Protein AF-A0A2Z2IZQ2-F1 (afdb_monomer)

Nearest PDB structures (foldseek):
  7sn9-assembly1_A  TM=4.976E-01  e=4.467E+00  Sinorhizobium meliloti
  5xu0-assembly1_B-2  TM=4.349E-01  e=6.064E+00  Streptococcus pneumoniae
  5xu0-assembly1_A-2  TM=3.300E-01  e=3.953E+00  Streptococcus pneumoniae

Structure (mmCIF, N/CA/C/O backbone):
data_AF-A0A2Z2IZQ2-F1
#
_entry.id   AF-A0A2Z2IZQ2-F1
#
loop_
_atom_site.group_PDB
_atom_site.id
_atom_site.type_symbol
_atom_site.label_atom_id
_a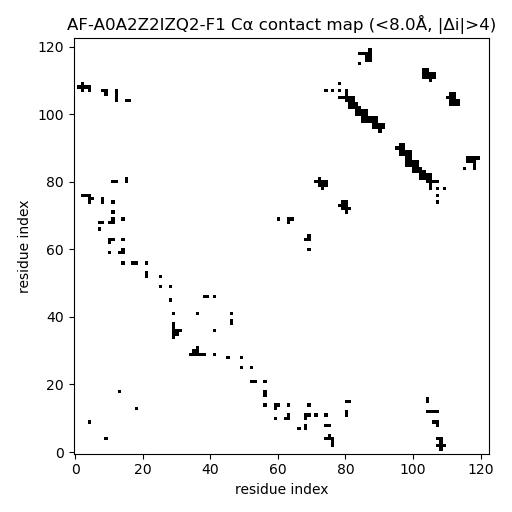tom_site.label_alt_id
_atom_site.label_comp_id
_atom_site.label_asym_id
_atom_site.label_entity_id
_atom_site.label_seq_id
_atom_site.pdbx_PDB_ins_code
_atom_site.Cartn_x
_atom_site.Cartn_y
_atom_site.Cartn_z
_atom_site.occupancy
_atom_site.B_iso_or_equiv
_atom_site.auth_seq_id
_atom_site.auth_comp_id
_atom_site.auth_asym_id
_atom_site.auth_atom_id
_atom_site.pdbx_PDB_model_num
ATOM 1 N N . MET A 1 1 ? 22.914 -15.350 2.137 1.00 49.31 1 MET A N 1
ATOM 2 C CA . MET A 1 1 ? 23.231 -14.846 0.784 1.00 49.31 1 MET A CA 1
ATOM 3 C C . MET A 1 1 ? 22.078 -13.930 0.399 1.00 49.31 1 MET A C 1
ATOM 5 O O . MET A 1 1 ? 20.958 -14.418 0.385 1.00 49.31 1 MET A O 1
ATOM 9 N N . GLN A 1 2 ? 22.289 -12.617 0.252 1.00 61.09 2 GLN A N 1
ATOM 10 C CA . GLN A 1 2 ? 21.195 -11.712 -0.138 1.00 61.09 2 GLN A CA 1
ATOM 11 C C . GLN A 1 2 ? 20.736 -12.079 -1.552 1.00 61.09 2 GLN A C 1
ATOM 13 O O . GLN A 1 2 ? 21.575 -12.257 -2.439 1.00 61.09 2 GLN A O 1
ATOM 18 N N . ALA A 1 3 ? 19.429 -12.246 -1.747 1.00 74.88 3 ALA A N 1
ATOM 19 C CA . ALA A 1 3 ? 18.888 -12.493 -3.072 1.00 74.88 3 ALA A CA 1
ATOM 20 C C . ALA A 1 3 ? 19.156 -11.270 -3.954 1.00 74.88 3 ALA A C 1
ATOM 22 O O . ALA A 1 3 ? 18.912 -10.138 -3.539 1.00 74.88 3 ALA A O 1
ATOM 23 N N . LYS A 1 4 ? 19.686 -11.494 -5.158 1.00 86.69 4 LYS A N 1
ATOM 24 C CA . LYS A 1 4 ? 19.774 -10.434 -6.163 1.00 86.69 4 LYS A CA 1
ATOM 25 C C . LYS A 1 4 ? 18.366 -10.190 -6.700 1.00 86.69 4 LYS A C 1
ATOM 27 O O . LYS A 1 4 ? 17.674 -11.150 -7.027 1.00 86.69 4 LYS A O 1
ATOM 32 N N . TYR A 1 5 ? 17.959 -8.932 -6.760 1.00 89.06 5 TYR A N 1
ATOM 33 C CA . TYR A 1 5 ? 16.684 -8.497 -7.322 1.00 89.06 5 TYR A CA 1
ATOM 34 C C . TYR A 1 5 ? 16.906 -7.221 -8.138 1.00 89.06 5 TYR A C 1
ATOM 36 O O . TYR A 1 5 ? 17.924 -6.540 -7.969 1.00 89.06 5 TYR A O 1
ATOM 44 N N . LEU A 1 6 ? 15.996 -6.943 -9.065 1.00 90.81 6 LEU A N 1
ATOM 45 C CA . LEU A 1 6 ? 16.073 -5.792 -9.957 1.00 90.81 6 LEU A CA 1
ATOM 46 C C . LEU A 1 6 ? 15.454 -4.547 -9.297 1.00 90.81 6 LEU A C 1
ATOM 48 O O . LEU A 1 6 ? 14.616 -4.688 -8.404 1.00 90.81 6 LEU A O 1
ATOM 52 N N . PRO A 1 7 ? 15.813 -3.321 -9.716 1.00 90.44 7 PRO A N 1
ATOM 53 C CA . PRO A 1 7 ? 15.187 -2.103 -9.194 1.00 90.44 7 PRO A CA 1
ATOM 54 C C . PRO A 1 7 ? 13.653 -2.106 -9.302 1.00 90.44 7 PRO A C 1
ATOM 56 O O . PRO A 1 7 ? 12.961 -1.624 -8.406 1.00 90.44 7 PRO A O 1
ATOM 59 N N . GLU A 1 8 ? 13.107 -2.711 -10.355 1.00 91.56 8 GLU A N 1
ATOM 60 C CA . GLU A 1 8 ? 11.665 -2.828 -10.576 1.00 91.56 8 GLU A CA 1
ATOM 61 C C . GLU A 1 8 ? 10.980 -3.711 -9.518 1.00 91.56 8 GLU A C 1
ATOM 63 O O . GLU A 1 8 ? 9.818 -3.477 -9.182 1.00 91.56 8 GLU A O 1
ATOM 68 N N . ASP A 1 9 ? 11.700 -4.671 -8.924 1.00 92.75 9 ASP A N 1
ATOM 69 C CA . ASP A 1 9 ? 11.188 -5.489 -7.819 1.00 92.75 9 ASP A CA 1
ATOM 70 C C . ASP A 1 9 ? 10.967 -4.644 -6.559 1.00 92.75 9 ASP A C 1
ATOM 72 O O . ASP A 1 9 ? 9.985 -4.837 -5.840 1.00 92.75 9 ASP A O 1
ATOM 76 N N . SER A 1 10 ? 11.835 -3.659 -6.301 1.00 92.06 10 SER A N 1
ATOM 77 C CA . SER A 1 10 ? 11.630 -2.706 -5.205 1.00 92.06 10 SER A CA 1
ATOM 78 C C . SER A 1 10 ? 10.388 -1.852 -5.424 1.00 92.06 10 SER A C 1
ATOM 80 O O . SER A 1 10 ? 9.652 -1.598 -4.474 1.00 92.06 10 SER A O 1
ATOM 82 N N . LEU A 1 11 ? 10.112 -1.448 -6.663 1.00 93.44 11 LEU A N 1
ATOM 83 C CA . LEU A 1 11 ? 8.906 -0.689 -6.981 1.00 93.44 11 LEU A CA 1
ATOM 84 C C . LEU A 1 11 ? 7.640 -1.545 -6.822 1.00 93.44 11 LEU A C 1
ATOM 86 O O . LEU A 1 11 ? 6.656 -1.084 -6.243 1.00 93.44 11 LEU A O 1
ATOM 90 N N . ALA A 1 12 ? 7.678 -2.806 -7.263 1.00 93.25 12 ALA A N 1
ATOM 91 C CA . ALA A 1 12 ? 6.591 -3.763 -7.051 1.00 93.25 12 ALA A CA 1
ATOM 92 C C . ALA A 1 12 ? 6.311 -3.982 -5.554 1.00 93.25 12 ALA A C 1
ATOM 94 O O . ALA A 1 12 ? 5.156 -4.003 -5.125 1.00 93.25 12 ALA A O 1
ATOM 95 N N . TYR A 1 13 ? 7.375 -4.102 -4.755 1.00 93.81 13 TYR A N 1
ATOM 96 C CA . TYR A 1 13 ? 7.295 -4.188 -3.302 1.00 93.81 13 TYR A CA 1
ATOM 97 C C . TYR A 1 13 ? 6.650 -2.942 -2.694 1.00 93.81 13 TYR A C 1
ATOM 99 O O . TYR A 1 13 ? 5.654 -3.078 -1.991 1.00 93.81 13 TYR A O 1
ATOM 107 N N . LEU A 1 14 ? 7.151 -1.743 -3.009 1.00 93.06 14 LEU A N 1
ATOM 108 C CA . LEU A 1 14 ? 6.623 -0.486 -2.469 1.00 93.06 14 LEU A CA 1
ATOM 109 C C . LEU A 1 14 ? 5.148 -0.284 -2.825 1.00 93.06 14 LEU A C 1
ATOM 111 O O . LEU A 1 14 ? 4.362 0.112 -1.971 1.00 93.06 14 LEU A O 1
ATOM 115 N N . ALA A 1 15 ? 4.736 -0.620 -4.048 1.00 92.19 15 ALA A N 1
ATOM 116 C CA . ALA A 1 15 ? 3.335 -0.535 -4.455 1.00 92.19 15 ALA A CA 1
ATOM 117 C C . ALA A 1 15 ? 2.410 -1.470 -3.657 1.00 92.19 15 ALA A C 1
ATOM 119 O O . ALA A 1 15 ? 1.223 -1.175 -3.491 1.00 92.19 15 ALA A O 1
ATOM 120 N N . ALA A 1 16 ? 2.930 -2.593 -3.156 1.00 90.25 16 ALA A N 1
ATOM 121 C CA . ALA A 1 16 ? 2.184 -3.514 -2.311 1.00 90.25 16 ALA A CA 1
ATOM 122 C C . ALA A 1 16 ? 2.227 -3.115 -0.828 1.00 90.25 16 ALA A C 1
ATOM 124 O O . ALA A 1 16 ? 1.165 -3.005 -0.215 1.00 90.25 16 ALA A O 1
ATOM 125 N N . SER A 1 17 ? 3.417 -2.885 -0.265 1.00 90.38 17 SER A N 1
ATOM 126 C CA . SER A 1 17 ? 3.613 -2.625 1.165 1.00 90.38 17 SER A CA 1
ATOM 127 C C . SER A 1 17 ? 3.125 -1.238 1.577 1.00 90.38 17 SER A C 1
ATOM 129 O O . SER A 1 17 ? 2.389 -1.126 2.558 1.00 90.38 17 SER A O 1
ATOM 131 N N . ALA A 1 18 ? 3.430 -0.192 0.799 1.00 89.69 18 ALA A N 1
ATOM 132 C CA . ALA A 1 18 ? 2.975 1.164 1.104 1.00 89.69 18 ALA A CA 1
ATOM 133 C C . ALA A 1 18 ? 1.452 1.270 1.038 1.00 89.69 18 ALA A C 1
ATOM 135 O O . ALA A 1 18 ? 0.858 1.911 1.894 1.00 89.69 18 ALA A O 1
ATOM 136 N N . ARG A 1 19 ? 0.805 0.591 0.080 1.00 88.12 19 ARG A N 1
ATOM 137 C CA . ARG A 1 19 ? -0.661 0.544 0.011 1.00 88.12 19 ARG A CA 1
ATOM 138 C C . ARG A 1 19 ? -1.262 -0.013 1.301 1.00 88.12 19 ARG A C 1
ATOM 140 O O . ARG A 1 19 ? -2.147 0.615 1.856 1.00 88.12 19 ARG A O 1
ATOM 147 N N . VAL A 1 20 ? -0.785 -1.169 1.767 1.00 86.19 20 VAL A N 1
ATOM 148 C CA . VAL A 1 20 ? -1.309 -1.797 2.993 1.00 86.19 20 VAL A CA 1
ATOM 149 C C . VAL A 1 20 ? -1.091 -0.890 4.205 1.00 86.19 20 VAL A C 1
ATOM 151 O O . VAL A 1 20 ? -2.006 -0.712 5.003 1.00 86.19 20 VAL A O 1
ATOM 154 N N . ALA A 1 21 ? 0.093 -0.286 4.327 1.00 87.50 21 ALA A N 1
ATOM 155 C CA . ALA A 1 21 ? 0.404 0.619 5.430 1.00 87.50 21 ALA A CA 1
ATOM 156 C C . ALA A 1 21 ? -0.437 1.906 5.399 1.00 87.50 21 ALA A C 1
ATOM 158 O O . ALA A 1 21 ? -0.890 2.360 6.444 1.00 87.50 21 ALA A O 1
ATOM 159 N N . ILE A 1 22 ? -0.659 2.479 4.213 1.00 90.81 22 ILE A N 1
ATOM 160 C CA . ILE A 1 22 ? -1.479 3.679 4.023 1.00 90.81 22 ILE A CA 1
ATOM 161 C C . ILE A 1 22 ? -2.950 3.377 4.306 1.00 90.81 22 ILE A C 1
ATOM 163 O O . ILE A 1 22 ? -3.567 4.124 5.054 1.00 90.81 22 ILE A O 1
ATOM 167 N N . ASP A 1 23 ? -3.492 2.275 3.780 1.00 87.75 23 ASP A N 1
ATOM 168 C CA . ASP A 1 23 ? -4.884 1.883 4.028 1.00 87.75 23 ASP A CA 1
ATOM 169 C C . ASP A 1 23 ? -5.122 1.694 5.549 1.00 87.75 23 ASP A C 1
ATOM 171 O O . ASP A 1 23 ? -6.096 2.216 6.089 1.00 87.75 23 ASP A O 1
ATOM 175 N N . ALA A 1 24 ? -4.181 1.060 6.264 1.00 86.06 24 ALA A N 1
ATOM 176 C CA . ALA A 1 24 ? -4.240 0.912 7.723 1.00 86.06 24 ALA A CA 1
ATOM 177 C C . ALA A 1 24 ? -4.086 2.245 8.483 1.00 86.06 24 ALA A C 1
ATOM 179 O O . ALA A 1 24 ? -4.729 2.456 9.510 1.00 86.06 24 ALA A O 1
ATOM 180 N N . ALA A 1 25 ? -3.235 3.155 8.000 1.00 86.94 25 ALA A N 1
ATOM 181 C CA . ALA A 1 25 ? -3.083 4.480 8.594 1.00 86.94 25 ALA A CA 1
ATOM 182 C C . ALA A 1 25 ? -4.356 5.322 8.425 1.00 86.94 25 ALA A C 1
ATOM 184 O O . ALA A 1 25 ? -4.771 5.985 9.372 1.00 86.94 25 ALA A O 1
ATOM 185 N N . THR A 1 26 ? -4.994 5.266 7.255 1.00 88.31 26 THR A N 1
ATOM 186 C CA . THR A 1 26 ? -6.273 5.936 6.992 1.00 88.31 26 THR A CA 1
ATOM 187 C C . THR A 1 26 ? -7.370 5.407 7.913 1.00 88.31 26 THR A C 1
ATOM 189 O O . THR A 1 26 ? -8.068 6.211 8.526 1.00 88.31 26 THR A O 1
ATOM 192 N N . GLU A 1 27 ? -7.469 4.086 8.093 1.00 86.81 27 GLU A N 1
ATOM 193 C CA . GLU A 1 27 ? -8.413 3.471 9.039 1.00 86.81 27 GLU A CA 1
ATOM 194 C C . GLU A 1 27 ? -8.169 3.956 10.478 1.00 86.81 27 GLU A C 1
ATOM 196 O O . GLU A 1 27 ? -9.100 4.371 11.163 1.00 86.81 27 GLU A O 1
ATOM 201 N N . ALA A 1 28 ? -6.908 4.003 10.918 1.00 85.81 28 ALA A N 1
ATOM 202 C CA . ALA A 1 28 ? -6.556 4.490 12.251 1.00 85.81 28 ALA A CA 1
ATOM 203 C C . ALA A 1 28 ? -6.837 5.993 12.447 1.00 85.81 28 ALA A C 1
ATOM 205 O O . ALA A 1 28 ? -7.159 6.417 13.553 1.00 85.81 28 ALA A O 1
ATOM 206 N N . ILE A 1 29 ? -6.707 6.809 11.395 1.00 87.50 29 ILE A N 1
ATOM 207 C CA . ILE A 1 29 ? -7.065 8.236 11.427 1.00 87.50 29 ILE A CA 1
ATOM 208 C C . ILE A 1 29 ? -8.586 8.412 11.518 1.00 87.50 29 ILE A C 1
ATOM 210 O O . ILE A 1 29 ? -9.057 9.336 12.184 1.00 87.50 29 ILE A O 1
ATOM 214 N N . GLN A 1 30 ? -9.341 7.543 10.846 1.00 85.88 30 GLN A N 1
ATOM 215 C CA . GLN A 1 30 ? -10.800 7.550 10.857 1.00 85.88 30 GLN A CA 1
ATOM 216 C C . GLN A 1 30 ? -11.387 7.023 12.167 1.00 85.88 30 GLN A C 1
ATOM 218 O O . GLN A 1 30 ? -12.509 7.384 12.485 1.00 85.88 30 GLN A O 1
ATOM 223 N N . ASP A 1 31 ? -10.650 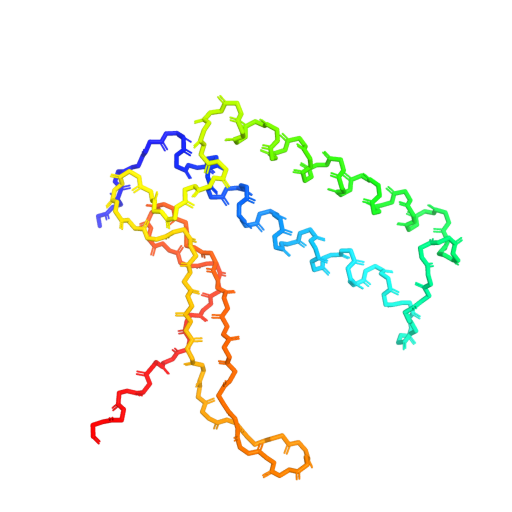6.251 12.966 1.00 86.12 31 ASP A N 1
ATOM 224 C CA . ASP A 1 31 ? -11.095 5.799 14.290 1.00 86.12 31 ASP A CA 1
ATOM 225 C C . ASP A 1 31 ? -10.904 6.876 15.379 1.00 86.12 31 ASP A C 1
ATOM 227 O O . ASP A 1 31 ? -10.037 6.809 16.260 1.00 86.12 31 ASP A O 1
ATOM 231 N N . VAL A 1 32 ? -11.732 7.919 15.333 1.00 78.88 32 VAL A N 1
ATOM 232 C CA . VAL A 1 32 ? -11.699 9.009 16.310 1.00 78.88 32 VAL A CA 1
ATOM 233 C C . VAL A 1 32 ? -12.463 8.595 17.571 1.00 78.88 32 VAL A C 1
ATOM 235 O O . VAL A 1 32 ? -13.686 8.697 17.650 1.00 78.88 32 VAL A O 1
ATOM 238 N N . ASN A 1 33 ? -11.729 8.187 18.610 1.00 79.25 33 ASN A N 1
ATOM 239 C CA . ASN A 1 33 ? -12.268 7.754 19.911 1.00 79.25 33 ASN A CA 1
ATOM 240 C C . ASN A 1 33 ? -13.195 6.518 19.843 1.00 79.25 33 ASN A C 1
ATOM 242 O O . ASN A 1 33 ? -14.174 6.446 20.593 1.00 79.25 33 ASN A O 1
ATOM 246 N N . GLY A 1 34 ? -12.922 5.543 18.971 1.00 77.00 34 GLY A N 1
ATOM 247 C CA . GLY A 1 34 ? -13.789 4.369 18.811 1.00 77.00 34 GLY A CA 1
ATOM 248 C C . GLY A 1 34 ? -15.048 4.659 17.992 1.00 77.00 34 GLY A C 1
ATOM 249 O O . GLY A 1 34 ? -15.978 3.851 17.986 1.00 77.00 34 GLY A O 1
ATOM 250 N N . GLN A 1 35 ? -15.130 5.841 17.381 1.00 77.19 35 GLN A N 1
ATOM 251 C CA . GLN A 1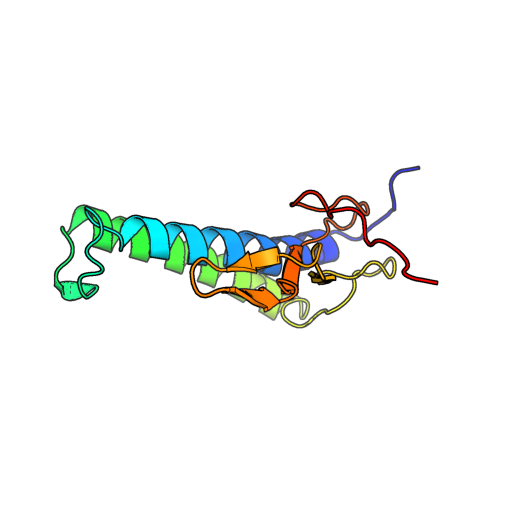 35 ? -16.153 6.203 16.411 1.00 77.19 35 GLN A CA 1
ATOM 252 C C . GLN A 1 35 ? -15.482 6.250 15.045 1.00 77.19 35 GLN A C 1
ATOM 254 O O . GLN A 1 35 ? -14.402 6.815 14.920 1.00 77.19 35 GLN A O 1
ATOM 259 N N . CYS A 1 36 ? -16.142 5.689 14.036 1.00 82.38 36 CYS A N 1
ATOM 260 C CA . CYS A 1 36 ? -15.707 5.753 12.645 1.00 82.38 36 CYS A CA 1
ATOM 261 C C . CYS A 1 36 ? -16.621 6.744 11.902 1.00 82.38 36 CYS A C 1
ATOM 263 O O . CYS A 1 36 ? -17.577 6.308 11.254 1.00 82.38 36 CYS A O 1
ATOM 265 N N . PRO A 1 37 ? -16.454 8.069 12.110 1.00 85.75 37 PRO A N 1
ATOM 266 C CA . PRO A 1 37 ? -17.189 9.074 11.358 1.00 85.75 37 PRO A CA 1
ATOM 267 C C . PRO A 1 37 ? -16.889 8.965 9.862 1.00 85.75 37 PRO A C 1
ATOM 269 O O . PRO A 1 37 ? -15.819 8.510 9.449 1.00 85.75 37 PRO A O 1
ATOM 272 N N . GLU A 1 38 ? -17.830 9.442 9.053 1.00 87.12 38 GLU A N 1
ATOM 273 C CA . GLU A 1 38 ? -17.605 9.595 7.621 1.00 87.12 38 GLU A CA 1
ATOM 274 C C . GLU A 1 38 ? -16.475 10.599 7.368 1.00 87.12 38 GLU A C 1
ATOM 276 O O . GLU A 1 38 ? -16.195 11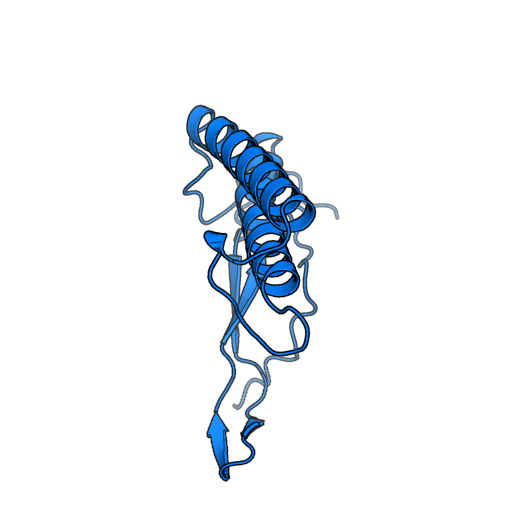.487 8.177 1.00 87.12 38 GLU A O 1
ATOM 281 N N . PHE A 1 39 ? -15.824 10.482 6.211 1.00 86.56 39 PHE A N 1
ATOM 282 C CA . PHE A 1 39 ? -14.689 11.336 5.857 1.00 86.56 39 PHE A CA 1
ATOM 283 C C . PHE A 1 39 ? -15.004 12.840 5.973 1.00 86.56 39 PHE A C 1
ATOM 285 O O . PHE A 1 39 ? -14.182 13.605 6.474 1.00 86.56 39 PHE A O 1
ATOM 292 N N . GLU A 1 40 ? -16.200 13.256 5.549 1.00 89.06 40 GLU A N 1
ATOM 293 C CA . GLU A 1 40 ? -16.643 14.659 5.568 1.00 89.06 40 GLU A CA 1
ATOM 294 C C . GLU A 1 40 ? -16.828 15.213 6.992 1.00 89.06 40 GLU A C 1
ATOM 296 O O . GLU A 1 40 ? -16.702 16.422 7.202 1.00 89.06 40 GLU A O 1
ATOM 301 N N . ASP A 1 41 ? -17.063 14.334 7.970 1.00 89.25 41 ASP A N 1
ATOM 302 C CA . ASP A 1 41 ? -17.281 14.676 9.378 1.00 89.25 41 ASP A CA 1
ATOM 303 C C . ASP A 1 41 ? -15.968 14.767 10.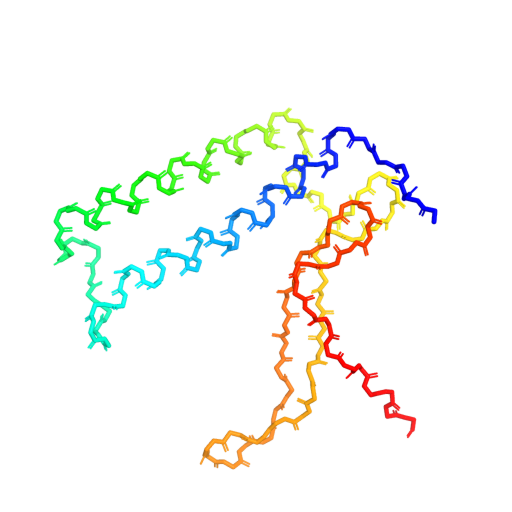179 1.00 89.25 41 ASP A C 1
ATOM 305 O O . ASP A 1 41 ? -15.959 15.198 11.338 1.00 89.25 41 ASP A O 1
ATOM 309 N N . LEU A 1 42 ? -14.837 14.369 9.585 1.00 89.44 42 LEU A N 1
ATOM 310 C CA . LEU A 1 42 ? -13.533 14.458 10.234 1.00 89.44 42 LEU A CA 1
ATOM 311 C C . LEU A 1 42 ? -13.088 15.920 10.401 1.00 89.44 42 LEU A C 1
ATOM 313 O O . LEU A 1 42 ? -13.345 16.760 9.538 1.00 89.44 42 LEU A O 1
ATOM 317 N N . PRO A 1 43 ? -12.313 16.242 11.450 1.00 91.69 43 PRO A N 1
ATOM 318 C CA . PRO A 1 43 ? -11.574 17.497 11.517 1.00 91.69 43 PRO A CA 1
ATOM 319 C C . PRO A 1 43 ? -10.723 17.724 10.259 1.00 91.69 43 PRO A C 1
ATOM 321 O O . PRO A 1 43 ? -10.072 16.798 9.774 1.00 91.69 43 PRO A O 1
ATOM 324 N N . GLY A 1 44 ? -10.667 18.965 9.763 1.00 91.31 44 GLY A N 1
ATOM 325 C CA . GLY A 1 44 ? -9.990 19.286 8.497 1.00 91.31 44 GLY A CA 1
ATOM 326 C C . GLY A 1 44 ? -8.527 18.830 8.432 1.00 91.31 44 GLY A C 1
ATOM 327 O O . GLY A 1 44 ? -8.091 18.307 7.418 1.00 91.31 44 GLY A O 1
ATOM 328 N N . ASN A 1 45 ? -7.790 18.897 9.544 1.00 91.44 45 ASN A N 1
ATOM 329 C CA . ASN A 1 45 ? -6.411 18.407 9.605 1.00 91.44 45 ASN A CA 1
ATOM 330 C C . ASN A 1 45 ? -6.288 16.881 9.415 1.00 91.44 45 ASN A C 1
ATOM 332 O O . ASN A 1 45 ? -5.247 16.412 8.960 1.00 91.44 45 ASN A O 1
ATOM 336 N N . LEU A 1 46 ? -7.311 16.103 9.787 1.00 92.06 46 LEU A N 1
ATOM 337 C CA . LEU A 1 46 ? -7.343 14.656 9.557 1.00 92.06 46 LEU A CA 1
ATOM 338 C C . LEU A 1 46 ? -7.762 14.337 8.119 1.00 92.06 46 LEU A C 1
ATOM 340 O O . LEU A 1 46 ? -7.177 13.442 7.514 1.00 92.06 46 LEU A O 1
ATOM 344 N N . GLN A 1 47 ? -8.692 15.110 7.547 1.00 93.06 47 GLN A N 1
ATOM 345 C CA . GLN A 1 47 ? -9.010 15.027 6.116 1.00 93.06 47 GLN A CA 1
ATOM 346 C C . GLN A 1 47 ? -7.766 15.307 5.261 1.00 93.06 47 GLN A C 1
ATOM 348 O O . GLN A 1 47 ? -7.427 14.516 4.383 1.00 93.06 47 GLN A O 1
ATOM 353 N N . ASP A 1 48 ? -7.033 16.382 5.569 1.00 94.06 48 ASP A N 1
ATOM 354 C CA . ASP A 1 48 ? -5.781 16.744 4.896 1.00 94.06 48 ASP A CA 1
ATOM 355 C C . ASP A 1 48 ? -4.733 15.628 5.004 1.00 94.06 48 ASP A C 1
ATOM 357 O O . ASP A 1 48 ? -4.050 15.314 4.028 1.00 94.06 48 ASP A O 1
ATOM 361 N N . ALA A 1 49 ? -4.616 14.993 6.175 1.00 92.81 49 ALA A N 1
ATOM 362 C CA . ALA A 1 49 ? -3.695 13.877 6.373 1.00 92.81 49 ALA A CA 1
ATOM 363 C C . ALA A 1 49 ? -4.043 12.687 5.467 1.00 92.81 49 ALA A C 1
ATOM 365 O O . ALA A 1 49 ? -3.156 12.151 4.800 1.00 92.81 49 ALA A O 1
ATOM 366 N N . ILE A 1 50 ? -5.322 12.310 5.392 1.00 92.62 50 ILE A N 1
ATOM 367 C CA . ILE A 1 50 ? -5.797 11.244 4.500 1.00 92.62 50 ILE A CA 1
ATOM 368 C C . ILE A 1 50 ? -5.533 11.614 3.035 1.00 92.62 50 ILE A C 1
ATOM 370 O O . ILE A 1 50 ? -5.007 10.786 2.295 1.00 92.62 50 ILE A O 1
ATOM 374 N N . TYR A 1 51 ? -5.793 12.859 2.620 1.00 94.25 51 TYR A N 1
ATOM 375 C CA . TYR A 1 51 ? -5.498 13.308 1.255 1.00 94.25 51 TYR A CA 1
ATOM 376 C C . TYR A 1 51 ? -4.013 13.195 0.898 1.00 94.25 51 TYR A C 1
ATOM 378 O O . TYR A 1 51 ? -3.672 12.773 -0.208 1.00 94.25 51 TYR A O 1
ATOM 386 N N . ILE A 1 52 ? -3.114 13.548 1.821 1.00 94.88 52 ILE A N 1
ATOM 387 C CA . ILE A 1 52 ? -1.667 13.405 1.615 1.00 94.88 52 ILE A CA 1
ATOM 388 C C . ILE A 1 52 ? -1.293 11.928 1.452 1.00 94.88 52 ILE A C 1
ATOM 390 O O . ILE A 1 52 ? -0.536 11.584 0.541 1.00 94.88 52 ILE A O 1
ATOM 394 N N . LEU A 1 53 ? -1.826 11.051 2.307 1.00 94.25 53 LEU A N 1
ATOM 395 C CA . LEU A 1 53 ? -1.571 9.612 2.241 1.00 94.25 53 LEU A CA 1
ATOM 396 C C . LEU A 1 53 ? -2.085 9.003 0.928 1.00 94.25 53 LEU A C 1
ATOM 398 O O . LEU A 1 53 ? -1.351 8.267 0.266 1.00 94.25 53 LEU A O 1
ATOM 402 N N . ASP A 1 54 ? -3.297 9.363 0.509 1.00 92.56 54 ASP A N 1
ATOM 403 C CA . ASP A 1 54 ? -3.879 8.935 -0.763 1.00 92.56 54 ASP A CA 1
ATOM 404 C C . ASP A 1 54 ? -3.054 9.433 -1.958 1.00 92.56 54 ASP A C 1
ATOM 406 O O . ASP A 1 54 ? -2.767 8.660 -2.873 1.00 92.56 54 ASP A O 1
ATOM 410 N N . GLY A 1 55 ? -2.571 10.678 -1.916 1.00 94.25 55 GLY A N 1
ATOM 411 C CA . GLY A 1 55 ? -1.674 11.222 -2.937 1.00 94.25 55 GLY A CA 1
ATOM 412 C C . GLY A 1 55 ? -0.358 10.445 -3.056 1.00 94.25 55 GLY A C 1
ATOM 413 O O . GLY A 1 55 ? 0.100 10.161 -4.165 1.00 94.25 55 GLY A O 1
ATOM 414 N N . VAL A 1 56 ? 0.241 10.038 -1.931 1.00 94.00 56 VAL A N 1
ATOM 415 C CA . VAL A 1 56 ? 1.442 9.182 -1.924 1.00 94.00 56 VAL A CA 1
ATOM 416 C C . VAL A 1 56 ? 1.130 7.798 -2.494 1.00 94.00 56 VAL A C 1
ATOM 418 O O . VAL A 1 56 ? 1.893 7.290 -3.322 1.00 94.00 56 VAL A O 1
ATOM 421 N N . ARG A 1 57 ? 0.003 7.192 -2.098 1.00 92.94 57 ARG A N 1
ATOM 422 C CA . ARG A 1 57 ? -0.449 5.896 -2.626 1.00 92.94 57 ARG A CA 1
ATOM 423 C C . ARG A 1 57 ? -0.595 5.948 -4.145 1.00 92.94 57 ARG A C 1
ATOM 425 O O . ARG A 1 57 ? -0.114 5.047 -4.837 1.00 92.94 57 ARG A O 1
ATOM 432 N N . ASP A 1 58 ? -1.218 7.000 -4.657 1.00 94.00 58 ASP A N 1
ATOM 433 C CA . ASP A 1 58 ? -1.473 7.171 -6.083 1.00 94.00 58 ASP A CA 1
ATOM 434 C C . ASP A 1 58 ? -0.189 7.439 -6.870 1.00 94.00 58 ASP A C 1
ATOM 436 O O . ASP A 1 58 ? -0.011 6.864 -7.944 1.00 94.00 58 ASP A O 1
ATOM 440 N N . ALA A 1 59 ? 0.750 8.215 -6.320 1.00 95.12 59 ALA A N 1
ATOM 441 C CA . ALA A 1 59 ? 2.059 8.435 -6.932 1.00 95.12 59 ALA A CA 1
ATOM 442 C C . ALA A 1 59 ? 2.856 7.125 -7.070 1.00 95.12 59 ALA A C 1
ATOM 444 O O . ALA A 1 59 ? 3.328 6.796 -8.160 1.00 95.12 59 ALA A O 1
ATOM 445 N N . ILE A 1 60 ? 2.949 6.332 -5.995 1.00 93.81 60 ILE A N 1
ATOM 446 C CA . ILE A 1 60 ? 3.641 5.030 -6.015 1.00 93.81 60 ILE A CA 1
ATOM 447 C C . ILE A 1 60 ? 2.961 4.082 -7.008 1.00 93.81 60 ILE A C 1
ATOM 449 O O . ILE A 1 60 ? 3.625 3.397 -7.790 1.00 93.81 60 ILE A O 1
ATOM 453 N N . ARG A 1 61 ? 1.625 4.039 -7.000 1.00 91.75 61 ARG A N 1
ATOM 454 C CA . ARG A 1 61 ? 0.855 3.196 -7.915 1.00 91.75 61 ARG A CA 1
ATOM 455 C C . ARG A 1 61 ? 1.040 3.617 -9.371 1.00 91.75 61 ARG A C 1
ATOM 457 O O . ARG A 1 61 ? 1.166 2.740 -10.223 1.00 91.75 61 ARG A O 1
ATOM 464 N N . GLY A 1 62 ? 1.048 4.917 -9.655 1.00 94.19 62 GLY A N 1
ATOM 465 C CA . GLY A 1 62 ? 1.267 5.468 -10.991 1.00 94.19 62 GLY A CA 1
ATOM 466 C C . GLY A 1 62 ? 2.615 5.042 -11.562 1.00 94.19 62 GLY A C 1
ATOM 467 O O . GLY A 1 62 ? 2.672 4.517 -12.674 1.00 94.19 62 GLY A O 1
ATOM 468 N N . GLU A 1 63 ? 3.673 5.146 -10.760 1.00 94.62 63 GLU A N 1
ATOM 469 C CA . GLU A 1 63 ? 5.013 4.700 -11.147 1.00 94.62 63 GLU A CA 1
ATOM 470 C C . GLU A 1 63 ? 5.053 3.181 -11.383 1.00 94.62 63 GLU A C 1
ATOM 472 O O . GLU A 1 63 ? 5.508 2.699 -12.422 1.00 94.62 63 GLU A O 1
ATOM 477 N N . ALA A 1 64 ? 4.469 2.392 -10.476 1.00 93.19 64 ALA A N 1
ATOM 478 C CA . ALA A 1 64 ? 4.376 0.941 -10.640 1.00 93.19 64 ALA A CA 1
ATOM 479 C C . ALA A 1 64 ? 3.574 0.524 -11.888 1.00 93.19 64 ALA A C 1
ATOM 481 O O . ALA A 1 64 ? 3.837 -0.528 -12.480 1.00 93.19 64 ALA A O 1
ATOM 482 N N . MET A 1 65 ? 2.582 1.321 -12.294 1.00 92.69 65 MET A N 1
ATOM 483 C CA . MET A 1 65 ? 1.838 1.118 -13.536 1.00 92.69 65 MET A CA 1
ATOM 484 C C . MET A 1 65 ? 2.691 1.445 -14.761 1.00 92.69 65 MET A C 1
ATOM 486 O O . MET A 1 65 ? 2.711 0.637 -15.688 1.00 92.69 65 MET A O 1
ATOM 490 N N . ALA A 1 66 ? 3.432 2.556 -14.747 1.00 93.69 66 ALA A N 1
ATOM 491 C CA . ALA A 1 66 ? 4.336 2.945 -15.833 1.00 93.69 66 ALA A CA 1
ATOM 492 C C . ALA A 1 66 ? 5.405 1.874 -16.113 1.00 93.69 66 ALA A C 1
ATOM 494 O O . ALA A 1 66 ? 5.729 1.599 -17.267 1.00 93.69 66 ALA A O 1
ATOM 495 N N . HIS A 1 67 ? 5.874 1.197 -15.063 1.00 90.19 67 HIS A N 1
ATOM 496 C CA . HIS A 1 67 ? 6.841 0.101 -15.147 1.00 90.19 67 HIS A CA 1
ATOM 497 C C . HIS A 1 67 ? 6.206 -1.298 -15.291 1.00 90.19 67 HIS A C 1
ATOM 499 O O . HIS A 1 67 ? 6.916 -2.298 -15.271 1.00 90.19 67 HIS A O 1
ATOM 505 N N . ASN A 1 68 ? 4.879 -1.403 -15.453 1.00 91.12 68 ASN A N 1
ATOM 506 C CA . ASN A 1 68 ? 4.126 -2.665 -15.572 1.00 91.12 68 ASN A CA 1
ATOM 507 C C . ASN A 1 68 ? 4.272 -3.652 -14.395 1.00 91.12 68 ASN A C 1
ATOM 509 O O . ASN A 1 68 ? 3.900 -4.819 -14.514 1.00 91.12 68 ASN A O 1
ATOM 513 N N . VAL A 1 69 ? 4.723 -3.192 -13.230 1.00 92.00 69 VAL A N 1
ATOM 514 C CA . VAL A 1 69 ? 4.927 -4.037 -12.041 1.00 92.00 69 VAL A CA 1
ATOM 515 C C . VAL A 1 69 ? 3.769 -4.000 -11.041 1.00 92.00 69 VAL A C 1
ATOM 517 O O . VAL A 1 69 ? 3.697 -4.835 -10.147 1.00 92.00 69 VAL A O 1
ATOM 520 N N . HIS A 1 70 ? 2.794 -3.105 -11.221 1.00 86.38 70 HIS A N 1
ATOM 521 C CA . HIS A 1 70 ? 1.635 -2.947 -10.323 1.00 86.38 70 HIS A CA 1
ATOM 522 C C . HIS A 1 70 ? 0.746 -4.198 -10.131 1.00 86.38 70 HIS A C 1
ATOM 524 O O . HIS A 1 70 ? -0.054 -4.242 -9.197 1.00 86.38 70 HIS A O 1
ATOM 530 N N . ARG A 1 71 ? 0.829 -5.190 -11.029 1.00 85.12 71 ARG A N 1
ATOM 531 C CA . ARG A 1 71 ? 0.091 -6.471 -10.959 1.00 85.12 71 ARG A CA 1
ATOM 532 C C . ARG A 1 71 ? 1.001 -7.674 -10.753 1.00 85.12 71 ARG A C 1
ATOM 534 O O . ARG A 1 71 ? 0.524 -8.806 -10.831 1.00 85.12 71 ARG A O 1
ATOM 541 N N . ALA A 1 72 ? 2.295 -7.451 -10.546 1.00 90.06 72 ALA A N 1
ATOM 542 C CA . ALA A 1 72 ? 3.212 -8.544 -10.302 1.00 90.06 72 ALA A CA 1
ATOM 543 C C . ALA A 1 72 ? 2.750 -9.325 -9.063 1.00 90.06 72 ALA A C 1
ATOM 545 O O . ALA A 1 72 ? 2.339 -8.751 -8.054 1.00 90.06 72 ALA A O 1
ATOM 546 N N . THR A 1 73 ? 2.796 -10.651 -9.157 1.00 90.94 73 THR A N 1
ATOM 547 C CA . THR A 1 73 ? 2.561 -11.552 -8.019 1.00 90.94 73 THR A CA 1
ATOM 548 C C . THR A 1 73 ? 3.870 -12.082 -7.446 1.00 90.94 73 THR A C 1
ATOM 550 O O . THR A 1 73 ? 3.912 -12.467 -6.281 1.00 90.94 73 THR A O 1
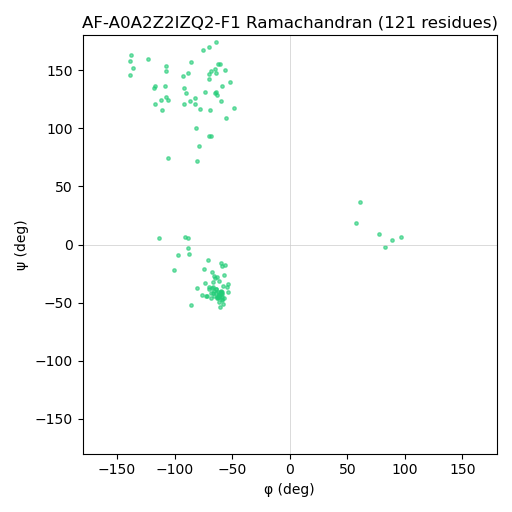ATOM 553 N N . HIS A 1 74 ? 4.932 -12.058 -8.253 1.00 94.69 74 HIS A N 1
ATOM 554 C CA . HIS A 1 74 ? 6.277 -12.495 -7.912 1.00 94.69 74 HIS A CA 1
ATOM 555 C C . HIS A 1 74 ? 7.300 -11.478 -8.420 1.00 94.69 74 HIS A C 1
ATOM 557 O O . HIS A 1 74 ? 7.068 -10.809 -9.430 1.00 94.69 74 HIS A O 1
ATOM 563 N N . TYR A 1 75 ? 8.429 -11.406 -7.729 1.00 94.19 75 TYR A N 1
ATOM 564 C CA . TYR A 1 75 ? 9.624 -10.685 -8.149 1.00 94.19 75 TYR A CA 1
ATOM 565 C C . TYR A 1 75 ? 10.374 -11.435 -9.251 1.00 94.19 75 TYR A C 1
ATOM 567 O O . TYR A 1 75 ? 10.160 -12.630 -9.477 1.00 94.19 75 TYR A O 1
ATOM 575 N N . SER A 1 76 ? 11.327 -10.760 -9.890 1.00 92.44 76 SER A N 1
ATOM 576 C CA . SER A 1 76 ? 12.205 -11.347 -10.910 1.00 92.44 76 SER A CA 1
ATOM 577 C C . SER A 1 76 ? 13.003 -12.559 -10.410 1.00 92.44 76 SER A C 1
ATOM 579 O O . SER A 1 76 ? 13.348 -13.446 -11.189 1.00 92.44 76 SER A O 1
ATOM 581 N N . ASN A 1 77 ? 13.259 -12.632 -9.101 1.00 91.00 77 ASN A N 1
ATOM 582 C CA . ASN A 1 77 ? 13.946 -13.745 -8.448 1.00 91.00 77 ASN A CA 1
ATOM 583 C C . ASN A 1 77 ? 13.011 -14.883 -7.996 1.00 91.00 77 ASN A C 1
ATOM 585 O O . ASN A 1 77 ? 13.464 -15.827 -7.349 1.00 91.00 77 ASN A O 1
ATOM 589 N N . GLY A 1 78 ? 11.723 -14.806 -8.338 1.00 90.06 78 GLY A N 1
ATOM 590 C CA . GLY A 1 78 ? 10.728 -15.837 -8.063 1.00 90.06 78 GLY A CA 1
ATOM 591 C C . GLY A 1 78 ? 10.117 -15.793 -6.664 1.00 90.06 78 GLY A C 1
ATOM 592 O O . GLY A 1 78 ? 9.219 -16.586 -6.392 1.00 90.06 78 GLY A O 1
ATOM 593 N N . TYR A 1 79 ? 10.540 -14.887 -5.778 1.00 92.81 79 TYR A N 1
ATOM 594 C CA . TYR A 1 79 ? 9.853 -14.707 -4.500 1.00 92.81 79 TYR A CA 1
ATOM 595 C C . TYR A 1 79 ? 8.472 -14.069 -4.693 1.00 92.81 79 TYR A C 1
ATOM 597 O O . TYR A 1 79 ? 8.319 -13.193 -5.547 1.00 92.81 79 TYR A O 1
ATOM 605 N N . PRO A 1 80 ? 7.456 -14.484 -3.918 1.00 92.81 80 PRO A N 1
ATOM 606 C CA . PRO A 1 80 ? 6.135 -13.874 -3.977 1.00 92.81 80 PRO A CA 1
ATOM 607 C C . PRO A 1 80 ? 6.165 -12.462 -3.384 1.00 92.81 80 PRO A C 1
ATOM 609 O O . PRO A 1 80 ? 6.876 -12.205 -2.420 1.00 92.81 80 PRO A O 1
ATOM 612 N N . ILE A 1 81 ? 5.345 -11.559 -3.921 1.00 91.88 81 ILE A N 1
ATOM 613 C CA . ILE A 1 81 ? 5.183 -10.201 -3.374 1.00 91.88 81 ILE A CA 1
ATOM 614 C C . ILE A 1 81 ? 4.317 -10.230 -2.115 1.00 91.88 81 ILE A C 1
ATOM 616 O O . ILE A 1 81 ? 4.633 -9.588 -1.118 1.00 91.88 81 ILE A O 1
ATOM 620 N N . ARG A 1 82 ? 3.217 -10.989 -2.152 1.00 89.31 82 ARG A N 1
ATOM 621 C CA . ARG A 1 82 ? 2.292 -11.162 -1.026 1.00 89.31 82 ARG A CA 1
ATOM 622 C C . ARG A 1 82 ? 2.276 -12.610 -0.588 1.00 89.31 82 ARG A C 1
ATOM 624 O O . ARG A 1 82 ? 2.188 -13.512 -1.418 1.00 89.31 82 ARG A O 1
ATOM 631 N N . ILE A 1 83 ? 2.302 -12.814 0.718 1.00 86.94 83 ILE A N 1
ATOM 632 C CA . ILE A 1 83 ? 2.253 -14.126 1.342 1.00 86.94 83 ILE A CA 1
ATOM 633 C C . ILE A 1 83 ? 0.985 -14.200 2.165 1.00 86.94 83 ILE A C 1
ATOM 635 O O . ILE A 1 83 ? 0.786 -13.411 3.086 1.00 86.94 83 ILE A O 1
ATOM 639 N N . HIS A 1 84 ? 0.152 -15.171 1.813 1.00 83.25 84 HIS A N 1
ATOM 640 C CA . HIS A 1 84 ? -0.979 -15.590 2.621 1.00 83.25 84 HIS A CA 1
ATOM 641 C C . HIS A 1 84 ? -0.511 -16.700 3.549 1.00 83.25 84 HIS A C 1
ATOM 643 O O . HIS A 1 84 ? 0.103 -17.672 3.100 1.00 83.25 84 HIS A O 1
ATOM 649 N N . TYR A 1 85 ? -0.817 -16.577 4.830 1.00 76.25 85 TYR A N 1
ATOM 650 C CA . TYR A 1 85 ? -0.584 -17.642 5.787 1.00 76.25 85 TYR A CA 1
ATOM 651 C C . TYR A 1 85 ? -1.761 -17.758 6.742 1.00 76.25 85 TYR A C 1
ATOM 653 O O . TYR A 1 85 ? -2.391 -16.772 7.126 1.00 76.25 85 TYR A O 1
ATOM 661 N N . LYS A 1 86 ? -2.042 -18.994 7.157 1.00 73.06 86 LYS A N 1
ATOM 662 C CA . LYS A 1 86 ? -3.081 -19.257 8.147 1.00 73.06 86 LYS A CA 1
ATOM 663 C C . LYS A 1 86 ? -2.437 -19.247 9.518 1.00 73.06 86 LYS A C 1
ATOM 665 O O . LYS A 1 86 ? -1.517 -20.018 9.780 1.00 73.06 86 LYS A O 1
ATOM 670 N N . GLY A 1 87 ? -2.902 -18.371 10.396 1.00 66.31 87 GLY A N 1
ATOM 671 C CA . GLY A 1 87 ? -2.478 -18.380 11.789 1.00 66.31 87 GLY A CA 1
ATOM 672 C C . GLY A 1 87 ? -2.900 -19.661 12.515 1.00 66.31 87 GLY A C 1
ATOM 673 O O . GLY A 1 87 ? -3.653 -20.498 11.997 1.00 66.31 87 GLY A O 1
ATOM 674 N N . ALA A 1 88 ? -2.436 -19.789 13.759 1.00 70.00 88 ALA A N 1
ATOM 675 C CA . ALA A 1 88 ? -2.935 -20.808 14.671 1.00 70.00 88 ALA A CA 1
ATOM 676 C C . ALA A 1 88 ? -4.461 -20.685 14.832 1.00 70.00 88 ALA A C 1
ATOM 678 O O . ALA A 1 88 ? -5.034 -19.601 14.716 1.00 70.00 88 ALA A O 1
ATOM 679 N N . ALA A 1 89 ? -5.130 -21.809 15.092 1.00 77.06 89 ALA A N 1
ATOM 680 C CA . ALA A 1 89 ? -6.568 -21.789 15.322 1.00 77.06 89 ALA A CA 1
ATOM 681 C C . ALA A 1 89 ? -6.872 -21.095 16.655 1.00 77.06 89 ALA A C 1
ATOM 683 O O . ALA A 1 89 ? -6.501 -21.610 17.709 1.00 77.06 89 ALA A O 1
ATOM 684 N N . ILE A 1 90 ? -7.567 -19.967 16.588 1.00 79.19 90 ILE A N 1
ATOM 685 C CA . ILE A 1 90 ? -8.008 -19.167 17.731 1.00 79.19 90 ILE A CA 1
ATOM 686 C C . ILE A 1 90 ? -9.513 -19.324 17.920 1.00 79.19 90 ILE A C 1
ATOM 688 O O . ILE A 1 90 ? -10.246 -19.625 16.976 1.00 79.19 90 ILE A O 1
ATOM 692 N N . THR A 1 91 ? -9.963 -19.145 19.154 1.00 84.19 91 THR A N 1
ATOM 693 C CA . THR A 1 91 ? -11.382 -19.126 19.506 1.00 84.19 91 THR A CA 1
ATOM 694 C C . THR A 1 91 ? -11.764 -17.680 19.780 1.00 84.19 91 THR A C 1
ATOM 696 O O . THR A 1 91 ? -11.109 -17.026 20.592 1.00 84.19 91 THR A O 1
ATOM 699 N N . ASP A 1 92 ? -12.770 -17.163 19.080 1.00 79.12 92 ASP A N 1
ATOM 700 C CA . ASP A 1 92 ? -13.274 -15.814 19.337 1.00 79.12 92 ASP A CA 1
ATOM 701 C C . ASP A 1 92 ? -14.031 -15.732 20.684 1.00 79.12 92 ASP A C 1
ATOM 703 O O . ASP A 1 92 ? -14.333 -16.761 21.300 1.00 79.12 92 ASP A O 1
ATOM 707 N N . PRO A 1 93 ? -14.380 -14.521 21.163 1.00 83.19 93 PRO A N 1
ATOM 708 C CA . PRO A 1 93 ? -15.176 -14.354 22.382 1.00 83.19 93 PRO A CA 1
ATOM 709 C C . PRO A 1 93 ? -16.570 -15.005 22.336 1.00 83.19 93 PRO A C 1
ATOM 711 O O . PRO A 1 93 ? -17.185 -15.186 23.383 1.00 83.19 93 PRO A O 1
ATOM 714 N N . SER A 1 94 ? -17.073 -15.360 21.148 1.00 85.25 94 SER A N 1
ATOM 715 C CA . SER A 1 94 ? -18.347 -16.061 20.953 1.00 85.25 94 SER A CA 1
ATOM 716 C C . SER A 1 94 ? -18.215 -17.592 20.992 1.00 85.25 94 SER A C 1
ATOM 718 O O . SER A 1 94 ? -19.219 -18.302 20.948 1.00 85.25 94 SER A O 1
ATOM 720 N N . GLY A 1 95 ? -16.991 -18.117 21.125 1.00 85.06 95 GLY A N 1
ATOM 721 C CA . GLY A 1 95 ? -16.696 -19.548 21.177 1.00 85.06 95 GLY A CA 1
ATOM 722 C C . GLY A 1 95 ? -16.460 -20.199 19.810 1.00 85.06 95 GLY A C 1
ATOM 723 O O . GLY A 1 95 ? -16.248 -21.413 19.747 1.00 85.06 95 GLY A O 1
ATOM 724 N N . VAL A 1 96 ? -16.462 -19.436 18.713 1.00 89.06 96 VAL A N 1
ATOM 725 C CA . VAL A 1 96 ? -16.222 -19.961 17.364 1.00 89.06 96 VAL A CA 1
ATOM 726 C C . VAL A 1 96 ? -14.723 -20.088 17.123 1.00 89.06 96 VAL A C 1
ATOM 728 O O . VAL A 1 96 ? -13.955 -19.136 17.266 1.00 89.06 96 VAL A O 1
ATOM 731 N N . ARG A 1 97 ? -14.293 -21.291 16.733 1.00 82.06 97 ARG A N 1
ATOM 732 C CA . ARG A 1 97 ? -12.901 -21.565 16.376 1.00 82.06 97 ARG A CA 1
ATOM 733 C C . ARG A 1 97 ? -12.664 -21.251 14.904 1.00 82.06 97 ARG A C 1
ATOM 735 O O . ARG A 1 97 ? -13.293 -21.849 14.035 1.00 82.06 97 ARG A O 1
ATOM 742 N N . TYR A 1 98 ? -11.704 -20.383 14.621 1.00 78.94 98 TYR A N 1
ATOM 743 C CA . TYR A 1 98 ? -11.306 -20.020 13.265 1.00 78.94 98 TYR A CA 1
ATOM 744 C C . TYR A 1 98 ? -9.782 -19.927 13.150 1.00 78.94 98 TYR A C 1
ATOM 746 O O . TYR A 1 98 ? -9.060 -19.890 14.144 1.00 78.94 98 TYR A O 1
ATOM 754 N N . ARG A 1 99 ? -9.272 -19.945 11.917 1.00 78.12 99 ARG A N 1
ATOM 755 C CA . ARG A 1 99 ? -7.864 -19.647 11.627 1.00 78.12 99 ARG A CA 1
ATOM 756 C C . ARG A 1 99 ? -7.824 -18.311 10.892 1.00 78.12 99 ARG A C 1
ATOM 758 O O . ARG A 1 99 ? -8.384 -18.262 9.796 1.00 78.12 99 ARG A O 1
ATOM 765 N N . PRO A 1 100 ? -7.221 -17.255 11.460 1.00 71.12 100 PRO A N 1
ATOM 766 C CA . PRO A 1 100 ? -7.105 -15.983 10.771 1.00 71.12 100 PRO A CA 1
ATOM 767 C C . PRO A 1 100 ? -6.248 -16.190 9.522 1.00 71.12 100 PRO A C 1
ATOM 769 O O . PRO A 1 100 ? -5.172 -16.788 9.597 1.00 71.12 100 PRO A O 1
ATOM 772 N N . ASP A 1 101 ? -6.756 -15.742 8.377 1.00 74.56 101 ASP A N 1
ATOM 773 C CA . ASP A 1 101 ? -5.939 -15.588 7.178 1.00 74.56 101 ASP A CA 1
ATOM 774 C C . ASP A 1 101 ? -5.217 -14.253 7.310 1.00 74.56 101 ASP A C 1
ATOM 776 O O . ASP A 1 101 ? -5.847 -13.214 7.512 1.00 74.56 101 ASP A O 1
ATOM 780 N N . THR A 1 102 ? -3.894 -14.282 7.285 1.00 75.12 102 THR A N 1
ATOM 781 C CA . THR A 1 102 ? -3.086 -13.073 7.377 1.00 75.12 102 THR A CA 1
ATOM 782 C C . THR A 1 102 ? -2.288 -12.928 6.101 1.00 75.12 102 THR A C 1
ATOM 784 O O . THR A 1 102 ? -1.695 -13.883 5.597 1.00 75.12 102 THR A O 1
ATOM 787 N N . ILE A 1 103 ? -2.286 -11.708 5.578 1.00 81.06 103 ILE A N 1
ATOM 788 C CA . ILE A 1 103 ? -1.566 -11.348 4.367 1.00 81.06 103 ILE A CA 1
ATOM 789 C C . ILE A 1 103 ? -0.435 -10.423 4.786 1.00 81.06 103 ILE A C 1
ATOM 791 O O . ILE A 1 103 ? -0.674 -9.392 5.411 1.00 81.06 103 ILE A O 1
ATOM 795 N N . THR A 1 104 ? 0.795 -10.779 4.436 1.00 86.44 104 THR A N 1
ATOM 796 C CA . THR A 1 104 ? 1.957 -9.898 4.589 1.00 86.44 104 THR A CA 1
ATOM 797 C C . THR A 1 104 ? 2.654 -9.705 3.251 1.00 86.44 104 THR A C 1
ATOM 799 O O . THR A 1 104 ? 2.484 -10.506 2.328 1.00 86.44 104 THR A O 1
ATOM 802 N N . THR A 1 105 ? 3.432 -8.636 3.136 1.00 90.31 105 THR A N 1
ATOM 803 C CA . THR A 1 105 ? 4.292 -8.407 1.975 1.00 90.31 105 THR A CA 1
ATOM 804 C C . THR A 1 105 ? 5.679 -8.978 2.281 1.00 90.31 105 THR A C 1
ATOM 806 O O . THR A 1 105 ? 6.132 -8.987 3.428 1.00 90.31 105 THR A O 1
ATOM 809 N N . MET A 1 106 ? 6.341 -9.518 1.263 1.00 92.06 106 MET A N 1
ATOM 810 C CA . MET A 1 106 ? 7.723 -9.980 1.345 1.00 92.06 106 MET A CA 1
ATOM 811 C C . MET A 1 106 ? 8.599 -9.002 0.581 1.00 92.06 106 MET A C 1
ATOM 813 O O . MET A 1 106 ? 8.347 -8.741 -0.580 1.00 92.06 106 MET A O 1
ATOM 817 N N . HIS A 1 107 ? 9.650 -8.483 1.197 1.00 93.06 107 HIS A N 1
ATOM 818 C CA . HIS A 1 107 ? 10.664 -7.711 0.497 1.00 93.06 107 HIS A CA 1
ATOM 819 C C . HIS A 1 107 ? 11.399 -8.595 -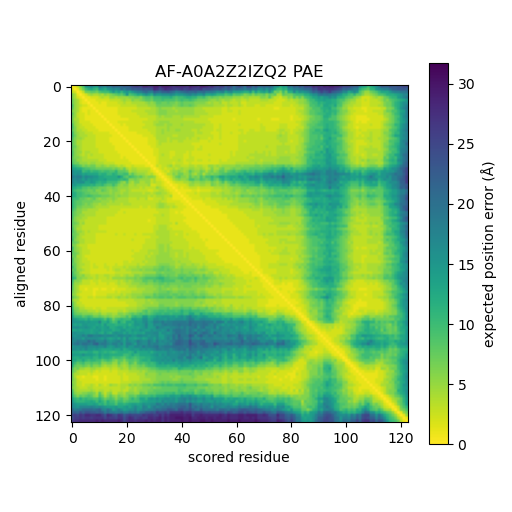0.537 1.00 93.06 107 HIS A C 1
ATOM 821 O O . HIS A 1 107 ? 11.635 -9.774 -0.258 1.00 93.06 107 HIS A O 1
ATOM 827 N N . PRO A 1 108 ? 11.866 -8.058 -1.684 1.00 92.06 108 PRO A N 1
ATOM 828 C CA . PRO A 1 108 ? 12.570 -8.827 -2.721 1.00 92.06 108 PRO A CA 1
ATOM 829 C C . PRO A 1 108 ? 13.823 -9.581 -2.248 1.00 92.06 108 PRO A C 1
ATOM 831 O O . PRO A 1 108 ? 14.290 -10.504 -2.912 1.00 92.06 108 PRO A O 1
ATOM 834 N N . SER A 1 109 ? 14.382 -9.216 -1.091 1.00 90.62 109 SER A N 1
ATOM 835 C CA . SER A 1 109 ? 15.473 -9.956 -0.437 1.00 90.62 109 SER A CA 1
ATOM 836 C C . SER A 1 109 ? 15.038 -11.300 0.169 1.00 90.62 109 SER A C 1
ATOM 838 O O . SER A 1 109 ? 15.908 -12.093 0.533 1.00 90.62 109 SER A O 1
ATOM 840 N N . GLY A 1 110 ? 13.730 -11.544 0.295 1.00 87.31 110 GLY A N 1
ATOM 841 C CA . GLY A 1 110 ? 13.124 -12.709 0.940 1.00 87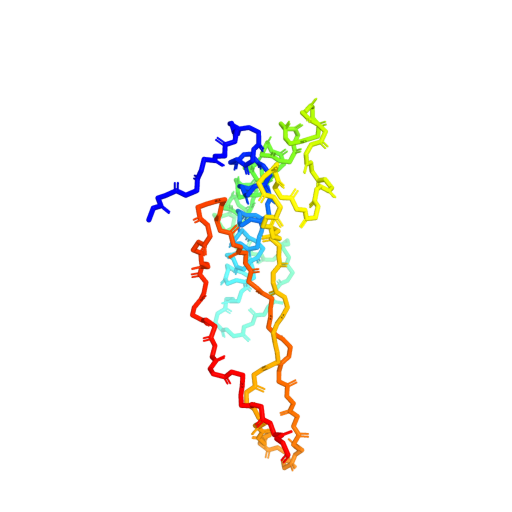.31 110 GLY A CA 1
ATOM 842 C C . GLY A 1 110 ? 12.706 -12.490 2.401 1.00 87.31 110 GLY A C 1
ATOM 843 O O . GLY A 1 110 ? 12.324 -13.447 3.067 1.00 87.31 110 GLY A O 1
ATOM 844 N N . THR A 1 111 ? 12.790 -11.267 2.933 1.00 88.69 111 THR A N 1
ATOM 845 C CA . THR A 1 111 ? 12.360 -10.950 4.310 1.00 88.69 111 THR A CA 1
ATOM 846 C C . THR A 1 111 ? 10.907 -10.492 4.335 1.00 88.69 111 THR A C 1
ATOM 848 O O . THR A 1 111 ? 10.535 -9.660 3.518 1.00 88.69 111 THR A O 1
ATOM 851 N N . THR A 1 112 ? 10.090 -10.988 5.263 1.00 87.69 112 THR A N 1
ATOM 852 C CA . THR A 1 112 ? 8.692 -10.547 5.403 1.00 87.69 112 THR A CA 1
ATOM 853 C C . THR A 1 112 ? 8.544 -9.338 6.313 1.00 87.69 112 THR A C 1
ATOM 855 O O . THR A 1 112 ? 9.281 -9.203 7.289 1.00 87.69 112 THR A O 1
ATOM 858 N N . ASP A 1 113 ? 7.562 -8.490 6.008 1.00 82.75 113 ASP A N 1
ATOM 859 C CA . ASP A 1 113 ? 7.298 -7.259 6.765 1.00 82.75 113 ASP A CA 1
ATOM 860 C C . ASP A 1 113 ? 6.658 -7.552 8.125 1.00 82.75 113 ASP A C 1
ATOM 862 O O . ASP A 1 113 ? 6.924 -6.866 9.110 1.00 82.75 113 ASP A O 1
ATOM 866 N N . ALA A 1 114 ? 5.834 -8.601 8.190 1.00 77.94 114 ALA A N 1
ATOM 867 C CA . ALA A 1 114 ? 5.290 -9.126 9.434 1.00 77.94 114 ALA A CA 1
ATOM 868 C C . ALA A 1 114 ? 5.949 -10.469 9.798 1.00 77.94 114 ALA A C 1
ATOM 870 O O . ALA A 1 114 ? 6.313 -11.245 8.902 1.00 77.94 114 ALA A O 1
ATOM 871 N N . PRO A 1 115 ? 6.071 -10.792 11.100 1.00 67.81 115 PRO A N 1
ATOM 872 C CA . PRO A 1 115 ? 6.444 -12.130 11.533 1.00 67.81 115 PRO A CA 1
ATOM 873 C C . PRO A 1 115 ? 5.415 -13.141 11.024 1.00 67.81 115 PRO A C 1
ATOM 875 O O . PRO A 1 115 ? 4.228 -13.027 11.328 1.00 67.81 115 PRO A O 1
ATOM 878 N N . ILE A 1 116 ? 5.868 -14.151 10.280 1.00 66.06 116 ILE A N 1
ATOM 879 C CA . ILE A 1 116 ? 5.011 -15.284 9.928 1.00 66.06 116 ILE A CA 1
ATOM 880 C C . ILE A 1 116 ? 4.927 -16.195 11.168 1.00 66.06 116 ILE A C 1
ATOM 882 O O . ILE A 1 116 ? 5.957 -16.723 11.600 1.00 66.06 116 ILE A O 1
ATOM 886 N N . PRO A 1 117 ? 3.740 -16.392 11.767 1.00 62.41 117 PRO A N 1
ATOM 887 C CA . PRO A 1 117 ? 3.556 -17.306 12.877 1.00 62.41 117 PRO A CA 1
ATOM 888 C C . PRO A 1 117 ? 3.829 -18.744 12.419 1.00 62.41 117 PRO A C 1
ATOM 890 O O . PRO A 1 117 ? 3.574 -19.072 11.250 1.00 62.41 117 PRO A O 1
ATOM 893 N N . PRO A 1 118 ? 4.297 -19.617 13.332 1.00 62.47 118 PRO A N 1
ATOM 894 C CA . PRO A 1 118 ? 4.518 -21.025 13.044 1.00 62.47 118 PRO A CA 1
ATOM 895 C C . PRO A 1 118 ? 3.299 -21.628 12.349 1.00 62.47 118 PRO A C 1
ATOM 897 O O . PRO A 1 118 ? 2.190 -21.644 12.884 1.00 62.47 118 PRO A O 1
ATOM 900 N N . GLN A 1 119 ? 3.508 -22.078 11.117 1.00 59.28 119 GLN A N 1
ATOM 901 C CA . GLN A 1 119 ? 2.522 -22.854 10.390 1.00 59.28 119 GLN A CA 1
ATOM 902 C C . GLN A 1 119 ? 2.628 -24.271 10.948 1.00 59.28 119 GLN A C 1
ATOM 904 O O . GLN A 1 119 ? 3.402 -25.068 10.423 1.00 59.28 119 GLN A O 1
ATOM 909 N N . ASP A 1 120 ? 1.951 -24.572 12.059 1.00 51.41 120 ASP A N 1
ATOM 910 C CA . ASP A 1 120 ? 1.920 -25.945 12.565 1.00 51.41 120 ASP A CA 1
ATOM 911 C C . ASP A 1 120 ? 1.401 -26.856 11.445 1.00 51.41 120 ASP A C 1
ATOM 913 O O . ASP A 1 120 ? 0.227 -26.806 11.052 1.00 51.41 120 ASP A O 1
ATOM 917 N N . ILE A 1 121 ? 2.315 -27.666 10.906 1.00 44.28 121 ILE A N 1
ATOM 918 C CA . ILE A 1 121 ? 2.009 -28.778 10.019 1.00 44.28 121 ILE A CA 1
ATOM 919 C C . ILE A 1 121 ? 1.304 -29.787 10.913 1.00 44.28 121 ILE A C 1
ATOM 921 O O . ILE A 1 121 ? 1.940 -30.569 11.616 1.00 44.28 121 ILE A O 1
ATOM 925 N N . VAL A 1 122 ? -0.024 -29.728 10.936 1.00 38.56 122 VAL A N 1
ATOM 926 C CA . VAL A 1 122 ? -0.814 -30.828 11.477 1.00 38.56 122 VAL A CA 1
ATOM 927 C C . VAL A 1 122 ? -0.662 -31.971 10.475 1.00 38.56 122 VAL A C 1
ATOM 929 O O . VAL A 1 122 ? -1.331 -31.976 9.441 1.00 38.56 122 VAL A O 1
ATOM 932 N N . ALA A 1 123 ? 0.309 -32.845 10.737 1.00 35.38 123 ALA A N 1
ATOM 933 C CA . ALA A 1 123 ? 0.380 -34.183 10.163 1.00 35.38 123 ALA A CA 1
ATOM 934 C C . ALA A 1 123 ? -0.708 -35.073 10.778 1.00 35.38 123 ALA A C 1
ATOM 936 O O . ALA A 1 123 ? -1.042 -34.855 11.968 1.00 35.38 123 ALA A O 1
#

Foldseek 3Di:
DFDDFDPLLQLLLCLPQLVVVLVVVLQVLCCDVNDRDDLVPHDPVSNVVNVVSVVVNVVSLVVNVVVVSNPDQATPSGHGQKDWDWADFDADPVRDTDTDTDIWGARNRRHTPDDDHDPPPPD

Solvent-accessible surface area (backbone atoms only — not comparable to full-atom values): 7248 Å² total; per-residue (Å²): 130,83,49,74,65,56,76,64,33,55,42,34,35,46,45,52,46,50,42,55,54,43,56,52,49,44,52,59,67,38,43,58,88,87,36,74,62,56,73,89,74,44,59,67,72,56,43,50,49,45,52,53,47,51,51,51,46,50,51,45,41,50,53,16,49,77,70,68,28,67,78,56,61,50,37,94,70,67,51,50,35,65,46,78,47,57,44,65,79,45,65,49,101,87,68,54,74,45,56,54,79,45,76,37,42,27,4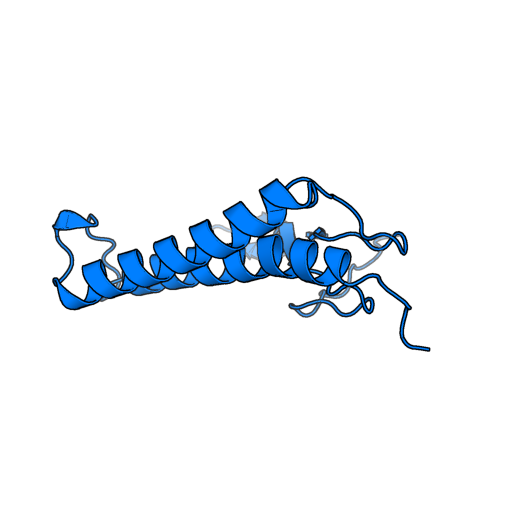4,70,62,73,51,58,80,50,88,80,67,75,68,78,77,83,123

Sequence (123 aa):
MQAKYLPEDSLAYLAASARVAIDAATEAIQDVNGQCPEFEDLPGNLQDAIYILDGVRDAIRGEAMAHNVHRATHYSNGYPIRIHYKGAAITDPSGVRYRPDTITTMHPSGTTDAPIPPQDIVA

Radius of gyration: 17.92 Å; Cα contacts (8 Å, |Δi|>4): 152; chains: 1; bounding box: 42×54×38 Å

pLDDT: mean 84.72, std 11.68, range [35.38, 95.12]

Organism: Corynebacterium striatum (NCBI:txid43770)

Secondary structure (DSSP, 8-state):
-PPP--HHHHHHHHHHHHHHHHHHHHHHHH-BTTB---GGGS-HHHHHHHHHHHHHHHHHHHHHHHTT-TT-SB-TTS-BSEEEEE---EE-TTS-EE--EEEEEB-TTS-BSSPPPP-----

Mean predicted aligned error: 7.67 Å